Protein AF-A0A957FRA6-F1 (afdb_monomer_lite)

Secondary structure (DSSP, 8-state):
-GGGHHHHHHH-TTS-EEEE-TTEEEEE---TTS--EEEEEESS-EEEEETTEEEEE-TT-EEE--

Radius of gyration: 12.21 Å; chains: 1; bounding box: 31×25×29 Å

Sequence (66 aa):
GHKWVPRLTELLPDSTLLGIDERTGMMGSVAPAGGGEWTVYGQGSVTLYRAGNTAVFAPGQSFTLG

pLDDT: mean 89.72, std 10.94, range [56.12, 98.5]

Structure (mmCIF, N/CA/C/O backbone):
data_AF-A0A957FRA6-F1
#
_entry.id   AF-A0A957FRA6-F1
#
loop_
_atom_site.group_PDB
_atom_site.id
_atom_site.type_symbol
_atom_site.label_atom_id
_atom_site.label_alt_id
_atom_site.label_comp_id
_atom_site.label_asym_id
_atom_site.label_entity_id
_atom_site.label_seq_id
_atom_site.pdbx_PDB_ins_code
_atom_site.Cartn_x
_atom_site.Cartn_y
_atom_site.Cartn_z
_atom_site.occupancy
_atom_site.B_iso_or_equiv
_atom_site.auth_seq_id
_atom_site.auth_comp_id
_atom_site.auth_asym_id
_atom_site.auth_atom_id
_atom_site.pdbx_PDB_model_num
ATOM 1 N N . GLY A 1 1 ? -7.853 -8.033 8.466 1.00 72.19 1 GLY A N 1
ATOM 2 C CA . GLY A 1 1 ? -8.813 -6.973 8.079 1.00 72.19 1 GLY A CA 1
ATOM 3 C C . GLY A 1 1 ? -8.494 -5.656 8.776 1.00 72.19 1 GLY A C 1
ATOM 4 O O . GLY A 1 1 ? -8.014 -5.683 9.902 1.00 72.19 1 GLY A O 1
ATOM 5 N N . HIS A 1 2 ? -8.780 -4.523 8.126 1.00 85.06 2 HIS A N 1
ATOM 6 C CA . HIS A 1 2 ? -8.297 -3.155 8.424 1.00 85.06 2 HIS A CA 1
ATOM 7 C C . HIS A 1 2 ? -8.839 -2.467 9.699 1.00 85.06 2 HIS A C 1
ATOM 9 O O . HIS A 1 2 ? -8.738 -1.253 9.842 1.00 85.06 2 HIS A O 1
ATOM 15 N N . LYS A 1 3 ? -9.403 -3.214 10.659 1.00 92.62 3 LYS A N 1
ATOM 16 C CA . LYS A 1 3 ? -9.981 -2.647 11.899 1.00 92.62 3 LYS A CA 1
ATOM 17 C C . LYS A 1 3 ? -8.949 -1.977 12.816 1.00 92.62 3 LYS A C 1
ATOM 19 O O . LYS A 1 3 ? -9.319 -1.223 13.705 1.00 92.62 3 LYS A O 1
ATOM 24 N N . TRP A 1 4 ? -7.668 -2.265 12.612 1.00 93.06 4 TRP A N 1
ATOM 25 C CA . TRP A 1 4 ? -6.560 -1.692 13.369 1.00 93.06 4 TRP A CA 1
ATOM 26 C C . TRP A 1 4 ? -6.225 -0.251 12.953 1.00 93.06 4 TRP A C 1
ATOM 28 O O . TRP A 1 4 ? -5.622 0.468 13.746 1.00 93.06 4 TRP A O 1
ATOM 38 N N . VAL A 1 5 ? -6.619 0.179 11.745 1.00 94.00 5 VAL A N 1
ATOM 39 C CA . VAL A 1 5 ? -6.194 1.460 11.152 1.00 94.00 5 VAL A CA 1
ATOM 40 C C . VAL A 1 5 ? -6.559 2.655 12.034 1.00 94.00 5 VAL A C 1
ATOM 42 O O . VAL A 1 5 ? -5.634 3.367 12.414 1.00 94.00 5 VAL A O 1
ATOM 45 N N . PRO A 1 6 ? -7.825 2.857 12.465 1.00 92.81 6 PRO A N 1
ATOM 46 C CA . PRO A 1 6 ? -8.175 4.040 13.253 1.00 92.81 6 PRO A CA 1
ATOM 47 C C . PRO A 1 6 ? -7.351 4.141 14.540 1.00 92.81 6 PRO A C 1
ATOM 49 O O . PRO A 1 6 ? -6.823 5.198 14.869 1.00 92.81 6 PRO A O 1
ATOM 52 N N . ARG A 1 7 ? -7.159 3.006 15.226 1.00 94.06 7 ARG A N 1
ATOM 53 C CA . ARG A 1 7 ? -6.430 2.967 16.493 1.00 94.06 7 ARG A CA 1
ATOM 54 C C . ARG A 1 7 ? -4.939 3.252 16.324 1.00 94.06 7 ARG A C 1
ATOM 56 O O . ARG A 1 7 ? -4.361 3.941 17.159 1.00 94.06 7 ARG A O 1
ATOM 63 N N . LEU A 1 8 ? -4.303 2.711 15.284 1.00 93.50 8 LEU A N 1
ATOM 64 C CA . LEU A 1 8 ? -2.879 2.954 15.047 1.00 93.50 8 LEU A CA 1
ATOM 65 C C . LEU A 1 8 ? -2.619 4.354 14.490 1.00 93.50 8 LEU A C 1
ATOM 67 O O . LEU A 1 8 ? -1.604 4.941 14.843 1.00 93.50 8 LEU A O 1
ATOM 71 N N . THR A 1 9 ? -3.531 4.919 13.698 1.00 91.12 9 THR A N 1
ATOM 72 C CA . THR A 1 9 ? -3.413 6.307 13.229 1.00 91.12 9 THR A CA 1
ATOM 73 C C . THR A 1 9 ? -3.490 7.310 14.383 1.00 91.12 9 THR A C 1
ATOM 75 O O . THR A 1 9 ? -2.765 8.297 14.364 1.00 91.12 9 THR A O 1
ATOM 78 N N . GLU A 1 10 ? -4.301 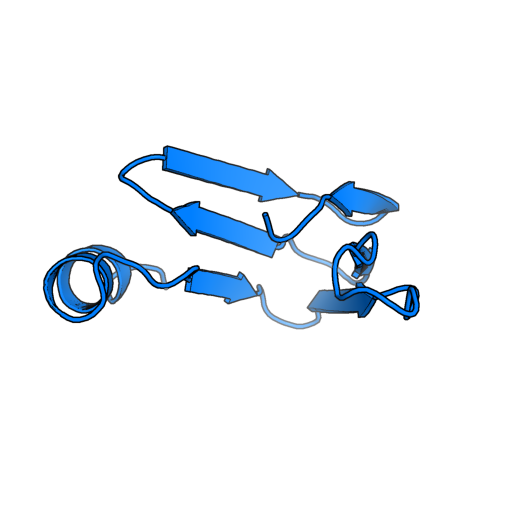7.049 15.415 1.00 91.50 10 GLU A N 1
ATOM 79 C CA . GLU A 1 10 ? -4.312 7.870 16.638 1.00 91.50 10 GLU A CA 1
ATOM 80 C C . GLU A 1 10 ? -3.003 7.773 17.432 1.00 91.50 10 GLU A C 1
ATOM 82 O O . GLU A 1 10 ? -2.514 8.773 17.950 1.00 91.50 10 GLU A O 1
ATOM 87 N N . LEU A 1 11 ? -2.456 6.561 17.571 1.00 94.12 11 LEU A N 1
ATOM 88 C CA . LEU A 1 11 ? -1.269 6.316 18.397 1.00 94.12 11 LEU A CA 1
ATOM 89 C C . LEU A 1 11 ? 0.038 6.719 17.706 1.00 94.12 11 LEU A C 1
ATOM 91 O O . LEU A 1 11 ? 1.015 7.017 18.388 1.00 94.12 11 LEU A O 1
ATOM 95 N N . LEU A 1 12 ? 0.064 6.691 16.373 1.00 92.19 12 LEU A N 1
ATOM 96 C CA . LEU A 1 12 ? 1.250 6.909 15.548 1.00 92.19 12 LEU A CA 1
ATOM 97 C C . LEU A 1 12 ? 0.941 7.916 14.422 1.00 92.19 12 LEU A C 1
ATOM 99 O O . LEU A 1 12 ? 0.985 7.549 13.244 1.00 92.19 12 LEU A O 1
ATOM 103 N N . PRO A 1 13 ? 0.622 9.179 14.759 1.00 89.44 13 PRO A N 1
ATOM 104 C CA . PRO A 1 13 ? 0.129 10.161 13.789 1.00 89.44 13 PRO A CA 1
ATOM 105 C C . PRO A 1 13 ? 1.141 10.495 12.684 1.00 89.44 13 PRO A C 1
ATOM 107 O O . PRO A 1 13 ? 0.745 10.761 11.551 1.00 89.44 13 PRO A O 1
ATOM 110 N N . ASP A 1 14 ? 2.438 10.410 12.991 1.00 89.75 14 ASP A N 1
ATOM 111 C CA . ASP A 1 14 ? 3.527 10.725 12.056 1.00 89.75 14 ASP A CA 1
ATOM 112 C C . ASP A 1 14 ? 4.056 9.490 11.310 1.00 89.75 14 ASP A C 1
ATOM 114 O O . ASP A 1 14 ? 4.997 9.573 10.519 1.00 89.75 14 ASP A O 1
ATOM 118 N N . SER A 1 15 ? 3.473 8.316 11.567 1.00 90.38 15 SER A N 1
ATOM 119 C CA . SER A 1 15 ? 3.889 7.074 10.923 1.00 90.38 15 SER A CA 1
ATOM 120 C C . SER A 1 15 ? 3.110 6.799 9.647 1.00 90.38 15 SER A C 1
ATOM 122 O O . SER A 1 15 ? 1.932 7.119 9.496 1.00 90.38 15 SER A O 1
ATOM 124 N N . THR A 1 16 ? 3.784 6.113 8.736 1.00 91.12 16 THR A N 1
ATOM 125 C CA . THR A 1 16 ? 3.156 5.487 7.582 1.00 91.12 16 THR A CA 1
ATOM 126 C C . THR A 1 16 ? 2.706 4.083 7.963 1.00 91.12 16 THR A C 1
ATOM 128 O O . THR A 1 16 ? 3.525 3.278 8.405 1.00 91.12 16 THR A O 1
ATOM 131 N N . LEU A 1 17 ? 1.423 3.767 7.778 1.00 94.25 17 LEU A N 1
ATOM 132 C CA . LEU A 1 17 ? 0.901 2.422 8.022 1.00 94.25 17 LEU A CA 1
ATOM 133 C C . LEU A 1 17 ? 0.637 1.716 6.691 1.00 94.25 17 LEU A C 1
ATOM 135 O O . LEU A 1 17 ? 0.094 2.312 5.761 1.00 94.25 17 LEU A O 1
ATOM 139 N N . LEU A 1 18 ? 0.991 0.434 6.620 1.00 95.25 18 LEU A N 1
ATOM 140 C CA . LEU A 1 18 ? 0.810 -0.395 5.431 1.00 95.25 18 LEU A CA 1
ATOM 141 C C . LEU A 1 18 ? -0.078 -1.595 5.752 1.00 95.25 18 LEU A C 1
ATOM 143 O O . LEU A 1 18 ? 0.219 -2.381 6.651 1.00 95.25 18 LEU A O 1
ATOM 147 N N . GLY A 1 19 ? -1.164 -1.743 5.001 1.00 96.19 19 GLY A N 1
ATOM 148 C CA . GLY A 1 19 ? -1.889 -3.001 4.878 1.00 96.19 19 GLY A CA 1
ATOM 149 C C . GLY A 1 19 ? -1.319 -3.790 3.706 1.00 96.19 19 GLY A C 1
ATOM 150 O O . GLY A 1 19 ? -1.238 -3.255 2.605 1.00 96.19 19 GLY A O 1
ATOM 151 N N . ILE A 1 20 ? -0.919 -5.037 3.932 1.00 96.81 20 ILE A N 1
ATOM 152 C CA . ILE A 1 20 ? -0.438 -5.934 2.878 1.00 96.81 20 ILE A CA 1
ATOM 153 C C . ILE A 1 20 ? -1.365 -7.142 2.865 1.00 96.81 20 ILE A C 1
ATOM 155 O O . ILE A 1 20 ? -1.500 -7.827 3.883 1.00 96.81 20 ILE A O 1
ATOM 159 N N . ASP A 1 21 ? -2.023 -7.371 1.733 1.00 97.31 21 ASP A N 1
ATOM 160 C CA . ASP A 1 21 ? -2.891 -8.530 1.562 1.00 97.31 21 ASP A CA 1
ATOM 161 C C . ASP A 1 21 ? -2.095 -9.842 1.621 1.00 97.31 21 ASP A C 1
ATOM 163 O O . ASP A 1 21 ? -0.881 -9.896 1.406 1.00 97.31 21 ASP A O 1
ATOM 167 N N . GLU A 1 22 ? -2.786 -10.947 1.889 1.00 96.88 22 GLU A N 1
ATOM 168 C CA . GLU A 1 22 ? -2.159 -12.266 1.854 1.00 96.88 22 GLU A CA 1
ATOM 169 C C . GLU A 1 22 ? -1.532 -12.543 0.480 1.00 96.88 22 GLU A C 1
ATOM 171 O O . GLU A 1 22 ? -2.042 -12.120 -0.559 1.00 96.88 22 GLU A O 1
ATOM 176 N N . ARG A 1 23 ? -0.403 -13.266 0.474 1.00 97.88 23 ARG A N 1
ATOM 177 C CA . ARG A 1 23 ? 0.363 -13.585 -0.749 1.00 97.88 23 ARG A CA 1
ATOM 178 C C . ARG A 1 23 ? 0.725 -12.343 -1.577 1.00 97.88 23 ARG A C 1
ATOM 180 O O . ARG A 1 23 ? 0.794 -12.413 -2.806 1.00 97.88 23 ARG A O 1
ATOM 187 N N . THR A 1 24 ? 0.964 -11.229 -0.894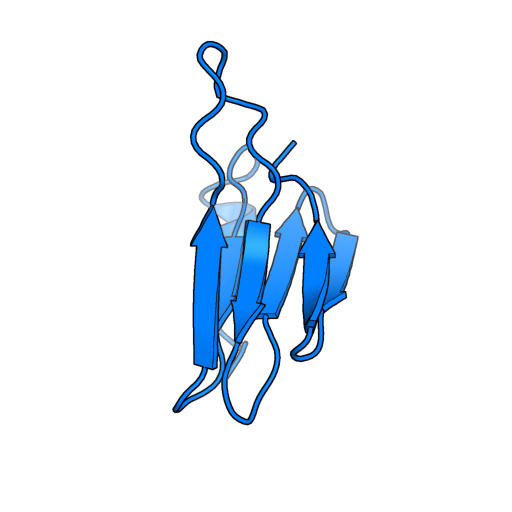 1.00 98.25 24 THR A N 1
ATOM 188 C CA . THR A 1 24 ? 1.367 -9.948 -1.476 1.00 98.25 24 THR A CA 1
ATOM 189 C C . THR A 1 24 ? 2.621 -9.453 -0.768 1.00 98.25 24 THR A C 1
ATOM 191 O O . THR A 1 24 ? 2.823 -9.704 0.420 1.00 98.25 24 THR A O 1
ATOM 194 N N . GLY A 1 25 ? 3.491 -8.778 -1.505 1.00 96.56 25 GLY A N 1
ATOM 195 C CA . GLY A 1 25 ? 4.686 -8.142 -0.972 1.00 96.56 25 GLY A CA 1
ATOM 196 C C . GLY A 1 25 ? 5.053 -6.914 -1.790 1.00 96.56 25 GLY A C 1
ATOM 197 O O . GLY A 1 25 ? 4.489 -6.669 -2.854 1.00 96.56 25 GLY A O 1
ATOM 198 N N . MET A 1 26 ? 6.016 -6.141 -1.302 1.00 94.69 26 MET A N 1
ATOM 199 C CA . MET A 1 26 ? 6.583 -5.018 -2.042 1.00 94.69 26 MET A CA 1
ATOM 200 C C . MET A 1 26 ? 8.101 -5.015 -1.915 1.00 94.69 26 MET A C 1
ATOM 202 O O . MET A 1 26 ? 8.638 -5.374 -0.866 1.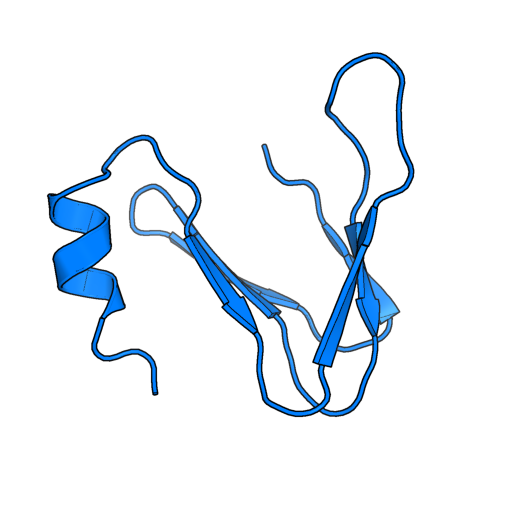00 94.69 26 MET A O 1
ATOM 206 N N . MET A 1 27 ? 8.789 -4.621 -2.981 1.00 93.00 27 MET A N 1
ATOM 207 C CA . MET A 1 27 ? 10.247 -4.517 -2.999 1.00 93.00 27 MET A CA 1
ATOM 208 C C . MET A 1 27 ? 10.659 -3.092 -3.330 1.00 93.00 27 MET A C 1
ATOM 210 O O . MET A 1 27 ? 10.176 -2.512 -4.301 1.00 93.00 27 MET A O 1
ATOM 214 N N . GLY A 1 28 ? 11.543 -2.549 -2.497 1.00 89.38 28 GLY A N 1
ATOM 215 C CA . GLY A 1 28 ? 12.105 -1.219 -2.655 1.00 89.38 28 GLY A CA 1
ATOM 216 C C . GLY A 1 28 ? 13.398 -1.262 -3.455 1.00 89.38 28 GLY A C 1
ATOM 217 O O . GLY A 1 28 ? 14.275 -2.089 -3.198 1.00 89.38 28 GLY A O 1
ATOM 218 N N . SER A 1 29 ? 13.541 -0.333 -4.392 1.00 78.62 29 SER A N 1
ATOM 219 C CA . SER A 1 29 ? 14.844 0.024 -4.946 1.00 78.62 29 SER A CA 1
ATOM 220 C C . SER A 1 29 ? 15.580 0.880 -3.913 1.00 78.62 29 SER A C 1
ATOM 222 O O . SER A 1 29 ? 15.136 1.968 -3.549 1.00 78.62 29 SER A O 1
ATOM 224 N N . VAL A 1 30 ? 16.681 0.371 -3.354 1.00 65.44 30 VAL A N 1
ATOM 225 C CA . VAL A 1 30 ? 17.422 1.099 -2.314 1.00 65.44 30 VAL A CA 1
ATOM 226 C C . VAL A 1 30 ? 18.138 2.286 -2.962 1.00 65.44 30 VAL A C 1
ATOM 228 O O . VAL A 1 30 ? 19.199 2.131 -3.562 1.00 65.44 30 VAL A O 1
ATOM 231 N N . ALA A 1 31 ? 17.554 3.479 -2.852 1.00 62.03 31 ALA A N 1
ATOM 232 C CA . ALA A 1 31 ? 18.234 4.728 -3.168 1.00 62.03 31 ALA A CA 1
ATOM 233 C C . ALA A 1 31 ? 19.045 5.200 -1.940 1.00 62.03 31 ALA A C 1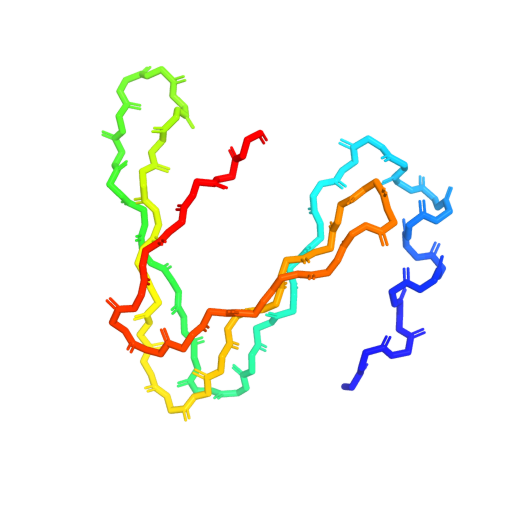
ATOM 235 O O . ALA A 1 31 ? 18.550 5.088 -0.815 1.00 62.03 31 ALA A O 1
ATOM 236 N N . PRO A 1 32 ? 20.248 5.785 -2.115 1.00 57.66 32 PRO A N 1
ATOM 237 C CA . PRO A 1 32 ? 21.137 6.182 -1.012 1.00 57.66 32 PRO A CA 1
ATOM 238 C C . PRO A 1 32 ? 20.535 7.143 0.031 1.00 57.66 32 PRO A C 1
ATOM 240 O O . PRO A 1 32 ? 21.094 7.285 1.112 1.00 57.66 32 PRO A O 1
ATOM 243 N N . ALA A 1 33 ? 19.416 7.805 -0.281 1.00 57.53 33 ALA A N 1
ATOM 244 C CA . ALA A 1 33 ? 18.785 8.837 0.546 1.00 57.53 33 ALA A CA 1
ATOM 245 C C . ALA A 1 33 ? 17.377 8.464 1.063 1.00 57.53 33 ALA A C 1
ATOM 247 O O . ALA A 1 33 ? 16.588 9.348 1.382 1.00 57.53 33 ALA A O 1
ATOM 248 N N . GLY A 1 34 ? 17.019 7.177 1.123 1.00 56.12 34 GLY A N 1
ATOM 249 C CA . GLY A 1 34 ? 15.763 6.721 1.746 1.00 56.12 34 GLY A CA 1
ATOM 250 C C . GLY A 1 34 ? 14.484 6.925 0.917 1.00 56.12 34 GLY A C 1
ATOM 251 O O . GLY A 1 34 ? 13.463 6.326 1.233 1.00 56.12 34 GLY A O 1
ATOM 252 N N . GLY A 1 35 ? 14.541 7.680 -0.184 1.00 64.38 35 GLY A N 1
ATOM 253 C CA . GLY A 1 35 ? 13.439 7.881 -1.137 1.00 64.38 35 GLY A CA 1
ATOM 254 C C . GLY A 1 35 ? 13.339 6.793 -2.210 1.00 64.38 35 GLY A C 1
ATOM 255 O O . GLY A 1 35 ? 13.254 7.110 -3.394 1.00 64.38 35 GLY A O 1
ATOM 256 N N . GLY A 1 36 ? 13.438 5.523 -1.815 1.00 81.75 36 GLY A N 1
ATOM 257 C CA . GLY A 1 36 ? 13.333 4.395 -2.742 1.00 81.75 36 GLY A CA 1
ATOM 258 C C . GLY A 1 36 ? 11.910 4.209 -3.267 1.00 81.75 36 GLY A C 1
ATOM 259 O O . GLY A 1 36 ? 10.946 4.309 -2.505 1.00 81.75 36 GLY A O 1
ATOM 260 N N . GLU A 1 37 ? 11.779 3.919 -4.561 1.00 90.44 37 GLU A N 1
ATOM 261 C CA . GLU A 1 37 ? 10.507 3.498 -5.147 1.00 90.44 37 GLU A CA 1
ATOM 262 C C . GLU A 1 37 ? 10.227 2.040 -4.760 1.00 90.44 37 GLU A C 1
ATOM 264 O O . GLU A 1 37 ? 11.112 1.182 -4.859 1.00 90.44 37 GLU A O 1
ATOM 269 N N . TRP A 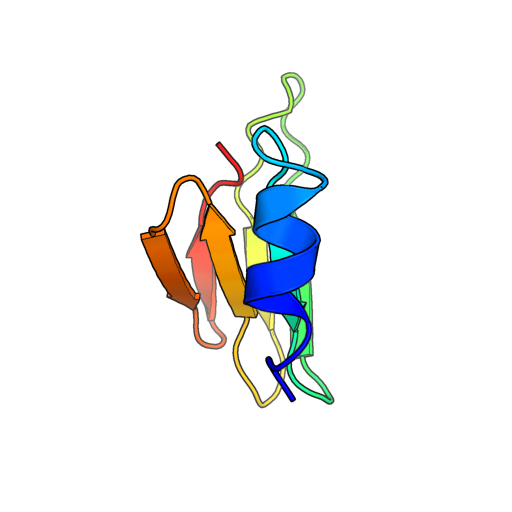1 38 ? 8.998 1.776 -4.317 1.00 93.38 38 TRP A N 1
ATOM 270 C CA . TRP A 1 38 ? 8.499 0.463 -3.926 1.00 93.38 38 TRP A CA 1
ATOM 271 C C . TRP A 1 38 ? 7.531 -0.064 -4.968 1.00 93.38 38 TRP A C 1
ATOM 273 O O . TRP A 1 38 ? 6.526 0.582 -5.243 1.00 93.38 38 TRP A O 1
ATOM 283 N N . THR A 1 39 ? 7.787 -1.260 -5.489 1.00 96.31 39 THR A N 1
ATOM 284 C CA . THR A 1 39 ? 6.887 -1.945 -6.427 1.00 96.31 39 THR A CA 1
ATOM 285 C C . THR A 1 39 ? 6.145 -3.079 -5.730 1.00 96.31 39 THR A C 1
ATOM 287 O O . THR A 1 39 ? 6.751 -3.841 -4.972 1.00 96.31 39 THR A O 1
ATOM 290 N N . VAL A 1 40 ? 4.844 -3.210 -5.999 1.00 98.00 40 VAL A N 1
ATOM 291 C CA . VAL A 1 40 ? 3.978 -4.263 -5.443 1.00 98.00 40 VAL A CA 1
ATOM 292 C C . VAL A 1 40 ? 4.028 -5.536 -6.291 1.00 98.00 40 VAL A C 1
ATOM 294 O O . VAL A 1 40 ? 4.001 -5.485 -7.519 1.00 98.00 40 VAL A O 1
ATOM 297 N N . TYR A 1 41 ? 4.034 -6.692 -5.630 1.00 98.19 41 TYR A N 1
ATOM 298 C CA . TYR A 1 41 ? 4.041 -8.024 -6.232 1.00 98.19 41 TYR A CA 1
ATOM 299 C C . TYR A 1 41 ? 3.066 -8.956 -5.505 1.00 98.19 41 TYR A C 1
ATOM 301 O O . TYR A 1 41 ? 2.806 -8.791 -4.315 1.00 98.19 41 TYR A O 1
ATOM 309 N N . GLY A 1 42 ? 2.597 -9.998 -6.195 1.00 97.75 42 GLY A N 1
ATOM 310 C CA . GLY A 1 42 ? 1.744 -11.036 -5.614 1.00 97.75 42 GLY A CA 1
ATOM 311 C C . GLY A 1 42 ? 0.310 -11.005 -6.136 1.00 97.75 42 GLY A C 1
ATOM 312 O O . GLY A 1 42 ? 0.084 -10.630 -7.284 1.00 97.75 42 GLY A O 1
ATOM 313 N N . GLN A 1 43 ? -0.635 -11.477 -5.318 1.00 97.94 43 GLN A N 1
ATOM 314 C CA . GLN A 1 43 ? -2.031 -11.719 -5.728 1.00 97.94 43 GLN A CA 1
ATOM 315 C C . GLN A 1 43 ? -3.026 -10.662 -5.227 1.00 97.94 43 GLN A C 1
ATOM 317 O O . GLN A 1 43 ? -4.135 -10.592 -5.752 1.00 97.94 43 GLN A O 1
ATOM 322 N N . GLY A 1 44 ? -2.654 -9.874 -4.221 1.00 97.44 44 GLY A N 1
ATOM 323 C CA . GLY A 1 44 ? -3.476 -8.812 -3.647 1.00 97.44 44 GLY A CA 1
ATOM 324 C C . GLY A 1 44 ? -2.813 -7.446 -3.771 1.00 97.44 44 GLY A C 1
ATOM 325 O O . GLY A 1 44 ? -1.933 -7.240 -4.610 1.00 97.44 44 GLY A O 1
ATOM 326 N N . SER A 1 45 ? -3.246 -6.512 -2.930 1.00 98.06 45 SER A N 1
ATOM 327 C CA . SER A 1 45 ? -2.808 -5.119 -2.977 1.00 98.06 45 SER A CA 1
ATOM 328 C C . SER A 1 45 ? -2.034 -4.707 -1.726 1.00 98.06 45 SER A C 1
ATOM 330 O O . SER A 1 45 ? -2.103 -5.337 -0.666 1.00 98.06 45 SER A O 1
ATOM 332 N N . VAL A 1 46 ? -1.314 -3.595 -1.847 1.00 97.56 46 VAL A N 1
ATOM 333 C CA . VAL A 1 46 ? -0.773 -2.848 -0.710 1.00 97.56 46 VAL A CA 1
ATOM 334 C C . VAL A 1 46 ? -1.613 -1.593 -0.509 1.00 97.56 46 VAL A C 1
ATOM 336 O O . VAL A 1 46 ? -1.873 -0.858 -1.457 1.00 97.56 46 VAL A O 1
ATOM 339 N N . THR A 1 47 ? -2.035 -1.338 0.726 1.00 97.12 47 THR A N 1
ATOM 340 C CA . THR A 1 47 ? -2.761 -0.124 1.109 1.00 97.12 47 THR A CA 1
ATOM 341 C C . THR A 1 47 ? -1.897 0.745 2.010 1.00 97.12 47 THR A C 1
ATOM 343 O O . THR A 1 47 ? -1.419 0.292 3.046 1.00 97.12 47 THR A O 1
ATOM 346 N N . LEU A 1 48 ? -1.724 2.003 1.628 1.00 95.00 48 LEU A N 1
ATOM 347 C CA . LEU A 1 48 ? -1.010 3.038 2.358 1.00 95.00 48 LEU A CA 1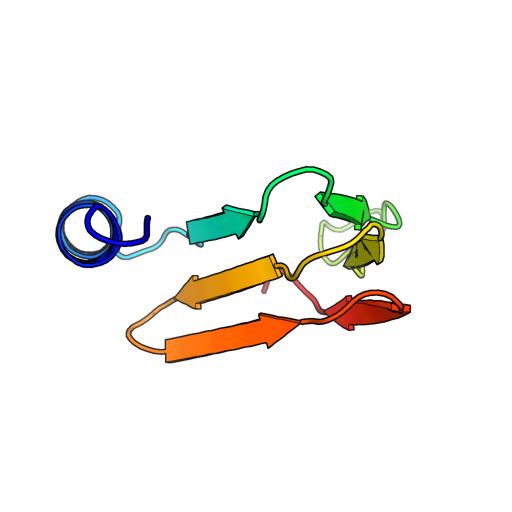
ATOM 348 C C . LEU A 1 48 ? -2.000 3.899 3.142 1.00 95.00 48 LEU A C 1
ATOM 350 O O . LEU A 1 48 ? -2.905 4.476 2.540 1.00 95.00 48 LEU A O 1
ATOM 354 N N . TYR A 1 49 ? -1.788 4.041 4.449 1.00 93.62 49 TYR A N 1
ATOM 355 C CA . TYR A 1 49 ? -2.526 4.976 5.300 1.00 93.62 49 TYR A CA 1
ATOM 356 C C . TYR A 1 49 ? -1.579 6.028 5.869 1.00 93.62 49 TYR A C 1
ATOM 358 O O . TYR A 1 49 ? -0.603 5.686 6.546 1.00 93.62 49 TYR A O 1
ATOM 366 N N . ARG A 1 50 ? -1.871 7.307 5.616 1.00 88.75 50 ARG A N 1
ATOM 367 C CA . ARG A 1 50 ? -1.073 8.423 6.138 1.00 88.75 50 ARG A CA 1
ATOM 368 C C . ARG A 1 50 ? -1.863 9.721 6.192 1.00 88.75 50 ARG A C 1
ATOM 370 O O . ARG A 1 50 ? -2.489 10.092 5.203 1.00 88.75 50 ARG A O 1
ATOM 377 N N . ALA A 1 51 ? -1.787 10.437 7.316 1.00 84.62 51 ALA A N 1
ATOM 378 C CA . ALA A 1 51 ? -2.431 11.744 7.497 1.00 84.62 51 ALA A CA 1
ATOM 379 C C . ALA A 1 51 ? -3.921 11.750 7.080 1.00 84.62 51 ALA A C 1
ATOM 381 O O . ALA A 1 51 ? -4.390 12.660 6.404 1.00 84.62 51 ALA A O 1
ATOM 382 N N . GLY A 1 52 ? -4.650 10.678 7.416 1.00 83.31 52 GLY A N 1
ATOM 383 C CA . GLY A 1 52 ? -6.057 10.490 7.038 1.00 83.31 52 GLY A CA 1
ATOM 384 C C . GLY A 1 52 ? -6.301 10.072 5.582 1.00 83.31 52 GLY A C 1
ATOM 385 O O . GLY A 1 52 ? -7.428 9.728 5.234 1.00 83.31 52 GLY A O 1
ATOM 386 N N . ASN A 1 53 ? -5.268 10.037 4.738 1.00 88.44 53 ASN A N 1
ATOM 387 C CA . ASN A 1 53 ? -5.364 9.569 3.360 1.00 88.44 53 ASN A CA 1
ATOM 388 C C . ASN A 1 53 ? -5.165 8.057 3.273 1.00 88.44 53 ASN A C 1
ATOM 390 O O . ASN A 1 53 ? -4.385 7.471 4.027 1.00 88.44 53 ASN A O 1
ATOM 394 N N . THR A 1 54 ? -5.861 7.446 2.315 1.00 93.31 54 THR A N 1
ATOM 395 C CA . THR A 1 54 ? -5.738 6.027 1.972 1.00 93.31 54 THR A CA 1
ATOM 396 C C . THR A 1 54 ? -5.448 5.895 0.481 1.00 93.31 54 THR A C 1
ATOM 398 O O . THR A 1 54 ? -6.191 6.444 -0.330 1.00 93.31 54 THR A O 1
ATOM 401 N N . ALA A 1 55 ? -4.398 5.162 0.117 1.00 95.88 55 ALA A N 1
ATOM 402 C CA . ALA A 1 55 ? -4.069 4.836 -1.272 1.00 95.88 55 ALA A CA 1
ATOM 403 C C . ALA A 1 55 ? -3.854 3.328 -1.425 1.00 95.88 55 ALA A C 1
ATOM 405 O O . ALA A 1 55 ? -3.296 2.699 -0.532 1.00 95.88 55 ALA A O 1
ATOM 406 N N . VAL A 1 56 ? -4.297 2.746 -2.538 1.00 97.38 56 VAL A N 1
ATOM 407 C CA . VAL A 1 56 ? -4.204 1.302 -2.803 1.00 97.38 56 VAL A CA 1
ATOM 408 C C . VAL A 1 56 ? -3.390 1.078 -4.069 1.00 97.38 56 VAL A C 1
ATOM 410 O O . VAL A 1 56 ? -3.628 1.739 -5.078 1.00 97.38 56 VAL A O 1
ATOM 413 N N . PHE A 1 57 ? -2.461 0.129 -4.010 1.00 97.94 57 PHE A N 1
ATOM 414 C CA . PHE A 1 57 ? -1.541 -0.216 -5.085 1.00 97.94 57 PHE A CA 1
ATOM 415 C C . PHE A 1 57 ? -1.650 -1.709 -5.402 1.00 97.94 57 PHE A C 1
ATOM 417 O O . PHE A 1 57 ? -1.433 -2.557 -4.535 1.00 97.94 57 PHE A O 1
ATOM 424 N N . ALA A 1 58 ? -2.001 -2.014 -6.647 1.00 98.44 58 ALA A N 1
ATOM 425 C CA . ALA A 1 58 ? -2.106 -3.362 -7.190 1.00 98.44 58 ALA A CA 1
ATOM 426 C C . ALA A 1 58 ? -0.735 -3.894 -7.658 1.00 98.44 58 ALA A C 1
ATOM 428 O O . ALA A 1 58 ? 0.205 -3.109 -7.832 1.00 98.44 58 ALA A O 1
ATOM 429 N N . PRO A 1 59 ? -0.601 -5.209 -7.920 1.00 98.50 59 PRO A N 1
ATOM 430 C CA . PRO A 1 59 ? 0.635 -5.787 -8.438 1.00 98.50 59 PRO A CA 1
ATOM 431 C C . PRO A 1 59 ? 1.125 -5.081 -9.710 1.00 98.50 59 PRO A C 1
ATOM 433 O O . PRO A 1 59 ? 0.350 -4.812 -10.627 1.00 98.50 59 PRO A O 1
ATOM 436 N N . GLY A 1 60 ? 2.423 -4.787 -9.759 1.00 97.69 60 GLY A N 1
ATOM 437 C CA . GLY A 1 60 ? 3.074 -4.045 -10.840 1.00 97.69 60 GLY A CA 1
ATOM 438 C C . GLY A 1 60 ? 3.040 -2.522 -10.687 1.00 97.69 60 GLY A C 1
ATOM 439 O O . GLY A 1 60 ? 3.751 -1.839 -11.420 1.00 97.69 60 GLY A O 1
ATOM 440 N N . GLN A 1 61 ? 2.265 -1.973 -9.746 1.00 97.75 61 GLN A N 1
ATOM 441 C CA . GLN A 1 61 ? 2.301 -0.540 -9.453 1.00 97.75 61 GLN A CA 1
ATOM 442 C C . GLN A 1 61 ? 3.447 -0.199 -8.505 1.00 97.75 61 GLN A C 1
ATOM 444 O O . GLN A 1 61 ? 3.788 -0.975 -7.606 1.00 97.75 61 GLN A O 1
ATOM 449 N N . SER A 1 62 ? 3.993 0.999 -8.700 1.00 95.06 62 SER A N 1
ATOM 450 C CA . SER A 1 62 ? 5.041 1.566 -7.866 1.00 95.06 62 SER A CA 1
ATOM 451 C C . SER A 1 62 ? 4.565 2.793 -7.092 1.00 95.06 62 SER A C 1
ATOM 453 O O . SER A 1 62 ? 3.693 3.529 -7.559 1.00 95.06 62 SER A O 1
ATOM 455 N N . PHE A 1 63 ? 5.147 3.018 -5.915 1.00 93.00 63 PHE A N 1
ATOM 456 C CA . PHE A 1 63 ? 4.888 4.191 -5.083 1.00 93.00 63 PHE A CA 1
ATOM 457 C C . PHE A 1 63 ? 6.082 4.541 -4.190 1.00 93.00 63 PHE A C 1
ATOM 459 O O . PHE A 1 63 ? 6.981 3.731 -3.966 1.00 93.00 63 PHE A O 1
ATOM 466 N N . THR A 1 64 ? 6.087 5.759 -3.654 1.00 89.62 64 THR A N 1
ATOM 467 C CA . THR A 1 64 ? 7.077 6.207 -2.673 1.00 89.62 64 THR A CA 1
ATOM 468 C C . THR A 1 64 ? 6.475 6.207 -1.272 1.00 89.62 64 THR A C 1
ATOM 470 O O . THR A 1 64 ? 5.333 6.619 -1.054 1.00 89.62 64 THR A O 1
ATOM 473 N N . LEU A 1 65 ? 7.266 5.757 -0.299 1.00 83.69 65 LEU A N 1
ATOM 474 C CA . LEU A 1 65 ? 7.003 6.009 1.114 1.00 83.69 65 LEU A CA 1
ATOM 475 C C . LEU A 1 65 ? 7.572 7.399 1.397 1.00 83.69 65 LEU A C 1
ATOM 477 O O . LEU A 1 65 ? 8.765 7.531 1.651 1.00 83.69 65 LEU A O 1
ATOM 481 N N . GLY A 1 66 ? 6.763 8.440 1.198 1.00 70.25 66 GLY A N 1
ATOM 482 C CA . GLY A 1 66 ? 7.185 9.811 1.501 1.00 70.25 66 GLY A CA 1
ATOM 483 C C . GLY A 1 66 ? 7.419 10.045 2.983 1.00 70.25 66 GLY A C 1
ATOM 484 O O . GLY A 1 66 ? 7.287 9.107 3.799 1.00 70.25 66 GLY A O 1
#

Foldseek 3Di:
DCPCPVVVCVVCVQDKDKDADPQKDWDWDDDVPQFTKIAIAGDAWMWIDHNNDIDIGDHGDIDTPD